Protein AF-A0AAV6WXW0-F1 (afdb_monomer_lite)

Structure (mmCIF, N/CA/C/O backbone):
data_AF-A0AAV6WXW0-F1
#
_entry.id   AF-A0AAV6WXW0-F1
#
loop_
_atom_site.group_PDB
_atom_site.id
_atom_site.type_symbol
_atom_site.label_atom_id
_atom_site.label_alt_id
_atom_site.label_comp_id
_atom_site.label_asym_id
_atom_site.label_entity_id
_atom_site.label_seq_id
_atom_site.pdbx_PDB_ins_code
_atom_site.Cartn_x
_atom_site.Cartn_y
_atom_site.Cartn_z
_atom_site.occupancy
_atom_site.B_iso_or_equiv
_atom_site.auth_seq_id
_atom_site.auth_comp_id
_atom_site.auth_asym_id
_atom_site.auth_atom_id
_atom_site.pdbx_PDB_model_num
ATOM 1 N N . MET A 1 1 ? 33.796 -1.939 51.892 1.00 44.00 1 MET A N 1
ATOM 2 C CA . MET A 1 1 ? 33.985 -1.039 50.737 1.00 44.00 1 MET A CA 1
ATOM 3 C C . MET A 1 1 ? 33.002 -1.484 49.674 1.00 44.00 1 MET A C 1
ATOM 5 O O . MET A 1 1 ? 32.902 -2.682 49.462 1.00 44.00 1 MET A O 1
ATOM 9 N N . MET A 1 2 ? 32.208 -0.521 49.206 1.00 53.16 2 MET A N 1
ATOM 10 C CA . MET A 1 2 ? 31.113 -0.553 48.229 1.00 53.16 2 MET A CA 1
ATOM 11 C C . MET A 1 2 ? 30.597 -1.928 47.774 1.00 53.16 2 MET A C 1
ATOM 13 O O . MET A 1 2 ? 31.133 -2.541 46.860 1.00 53.16 2 MET A O 1
ATOM 17 N N . ASN A 1 3 ? 29.471 -2.344 48.357 1.00 44.56 3 ASN A N 1
ATOM 18 C CA . ASN A 1 3 ? 28.431 -2.945 47.531 1.00 44.56 3 ASN A CA 1
ATOM 19 C C . ASN A 1 3 ? 27.788 -1.771 46.793 1.00 44.56 3 ASN A C 1
ATOM 21 O O . ASN A 1 3 ? 27.138 -0.952 47.445 1.00 44.56 3 ASN A O 1
ATOM 25 N N . ASP A 1 4 ? 28.015 -1.646 45.489 1.00 49.22 4 ASP A N 1
ATOM 26 C CA . ASP A 1 4 ? 27.201 -0.738 44.688 1.00 49.22 4 ASP A CA 1
ATOM 27 C C . ASP A 1 4 ? 25.773 -1.302 44.669 1.00 49.22 4 ASP A C 1
ATOM 29 O O . ASP A 1 4 ? 25.571 -2.449 44.256 1.00 49.22 4 ASP A O 1
ATOM 33 N N . PRO A 1 5 ? 24.773 -0.566 45.183 1.00 57.53 5 PRO A N 1
ATOM 34 C CA . PRO A 1 5 ? 23.393 -0.996 45.072 1.00 57.53 5 PRO A CA 1
ATOM 35 C C . PRO A 1 5 ? 23.006 -0.980 43.586 1.00 57.53 5 PRO A C 1
ATOM 37 O O . PRO A 1 5 ? 23.392 -0.047 42.874 1.00 57.53 5 PRO A O 1
ATOM 40 N N . PRO A 1 6 ? 22.236 -1.967 43.094 1.00 54.75 6 PRO A N 1
ATOM 41 C CA . PRO A 1 6 ? 21.665 -1.860 41.764 1.00 54.75 6 PRO A CA 1
ATOM 42 C C . PRO A 1 6 ? 20.845 -0.573 41.712 1.00 54.75 6 PRO A C 1
ATOM 44 O O . PRO A 1 6 ? 20.026 -0.312 42.601 1.00 54.75 6 PRO A O 1
ATOM 47 N N . LEU A 1 7 ? 21.123 0.250 40.698 1.00 45.94 7 LEU A N 1
ATOM 48 C CA . LEU A 1 7 ? 20.340 1.437 40.409 1.00 45.94 7 LEU A CA 1
ATOM 49 C C . LEU A 1 7 ? 18.879 1.013 40.310 1.00 45.94 7 LEU A C 1
ATOM 51 O O . LEU A 1 7 ? 18.460 0.293 39.407 1.00 45.94 7 LEU A O 1
ATOM 55 N N . TYR A 1 8 ? 18.126 1.472 41.296 1.00 43.38 8 TYR A N 1
ATOM 56 C CA . TYR A 1 8 ? 16.709 1.709 41.196 1.00 43.38 8 TYR A CA 1
ATOM 57 C C . TYR A 1 8 ? 16.437 2.380 39.844 1.00 43.38 8 TYR A C 1
ATOM 59 O O . TYR A 1 8 ? 16.760 3.540 39.628 1.00 43.38 8 TYR A O 1
ATOM 67 N N . TYR A 1 9 ? 15.795 1.659 38.939 1.00 35.88 9 TYR A N 1
ATOM 68 C CA . TYR A 1 9 ? 14.831 2.292 38.061 1.00 35.88 9 TYR A CA 1
ATOM 69 C C . TYR A 1 9 ? 13.519 1.561 38.267 1.00 35.88 9 TYR A C 1
ATOM 71 O O . TYR A 1 9 ? 13.266 0.485 37.732 1.00 35.88 9 TYR A O 1
ATOM 79 N N . TYR A 1 10 ? 12.703 2.166 39.129 1.00 41.44 10 TYR A N 1
ATOM 80 C CA . TYR A 1 10 ? 11.261 2.026 39.083 1.00 41.44 10 TYR A CA 1
ATOM 81 C C . TYR A 1 10 ? 10.813 2.429 37.672 1.00 41.44 10 TYR A C 1
ATOM 83 O O . TYR A 1 10 ? 10.647 3.613 37.384 1.00 41.44 10 TYR A O 1
ATOM 91 N N . GLY A 1 11 ? 10.672 1.452 36.777 1.00 49.16 11 GLY A N 1
ATOM 92 C CA . GLY A 1 11 ? 9.826 1.607 35.600 1.00 49.16 11 GLY A CA 1
ATOM 93 C C . GLY A 1 11 ? 8.365 1.733 36.053 1.00 49.16 11 GLY A C 1
ATOM 94 O O . GLY A 1 11 ? 8.021 1.215 37.122 1.00 49.16 11 GLY A O 1
ATOM 95 N N . PRO A 1 12 ? 7.503 2.437 35.304 1.00 59.16 12 PRO A N 1
ATOM 96 C CA . PRO A 1 12 ? 6.123 2.651 35.713 1.00 59.16 12 PRO A CA 1
ATOM 97 C C . PRO A 1 12 ? 5.432 1.301 35.915 1.00 59.16 12 PRO A C 1
ATOM 99 O O . PRO A 1 12 ? 5.441 0.455 35.026 1.00 59.16 12 PRO A O 1
ATOM 102 N N . SER A 1 13 ? 4.802 1.105 37.076 1.00 61.94 13 SER A N 1
ATOM 103 C CA . SER A 1 13 ? 3.941 -0.044 37.375 1.00 61.94 13 SER A CA 1
ATOM 104 C C . SER A 1 13 ? 2.593 0.062 36.647 1.00 61.94 13 SER A C 1
ATOM 106 O O . SER A 1 13 ? 1.528 -0.030 37.259 1.00 61.94 13 SER A O 1
ATOM 108 N N . GLY A 1 14 ? 2.629 0.310 35.344 1.00 57.62 14 GLY A N 1
ATOM 109 C CA . GLY A 1 14 ? 1.526 -0.001 34.454 1.00 57.62 14 GLY A CA 1
ATOM 110 C C . GLY A 1 14 ? 1.822 -1.364 33.855 1.00 57.62 14 GLY A C 1
ATOM 111 O O . GLY A 1 14 ? 2.940 -1.614 33.414 1.00 57.62 14 GLY A O 1
ATOM 112 N N . SER A 1 15 ? 0.838 -2.260 33.825 1.00 64.19 15 SER A N 1
ATO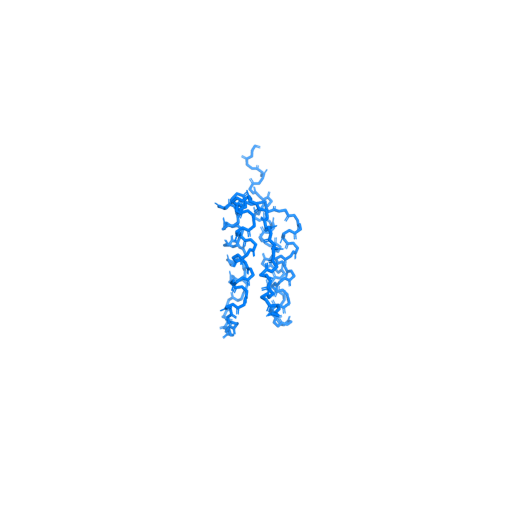M 113 C CA . SER A 1 15 ? 0.868 -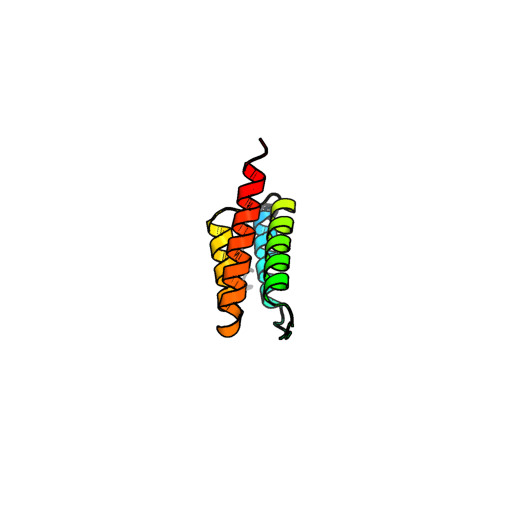3.306 32.799 1.00 64.19 15 SER A CA 1
ATOM 114 C C . SER A 1 15 ? 1.096 -2.585 31.467 1.00 64.19 15 SER A C 1
ATOM 116 O O . SER A 1 15 ? 0.400 -1.584 31.261 1.00 64.19 15 SER A O 1
ATOM 118 N N . PRO A 1 16 ? 2.071 -2.994 30.628 1.00 63.31 16 PRO A N 1
ATOM 119 C CA . PRO A 1 16 ? 2.307 -2.316 29.362 1.00 63.31 16 PRO A CA 1
ATOM 120 C C . PRO A 1 16 ? 0.960 -2.196 28.671 1.00 63.31 16 PRO A C 1
ATOM 122 O O . P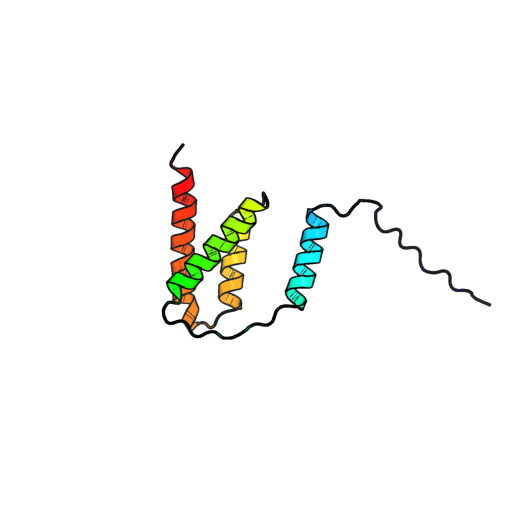RO A 1 16 ? 0.210 -3.178 28.581 1.00 63.31 16 PRO A O 1
ATOM 125 N N . THR A 1 17 ? 0.593 -0.972 28.296 1.00 78.06 17 THR A N 1
ATOM 126 C CA . THR A 1 17 ? -0.655 -0.804 27.570 1.00 78.06 17 THR A CA 1
ATOM 127 C C . THR A 1 17 ? -0.537 -1.625 26.292 1.00 78.06 17 THR A C 1
ATOM 129 O O . THR A 1 17 ? 0.563 -1.917 25.814 1.00 78.06 17 THR A O 1
ATOM 132 N N . ARG A 1 18 ? -1.667 -2.024 25.708 1.00 71.00 18 ARG A N 1
ATOM 133 C CA . ARG A 1 18 ? -1.639 -2.733 24.424 1.00 71.00 18 ARG A CA 1
ATOM 134 C C . ARG A 1 18 ? -0.794 -1.976 23.385 1.00 71.00 18 ARG A C 1
ATOM 136 O O . ARG A 1 18 ? -0.117 -2.621 22.600 1.00 71.00 18 ARG A O 1
ATOM 143 N N . ALA A 1 19 ? -0.780 -0.642 23.426 1.00 65.25 19 ALA A N 1
ATOM 144 C CA . ALA A 1 19 ? 0.058 0.187 22.564 1.00 65.25 19 ALA A CA 1
ATOM 145 C C . ALA A 1 19 ? 1.565 0.012 22.839 1.00 65.25 19 ALA A C 1
ATOM 147 O O . ALA A 1 19 ? 2.320 -0.187 21.894 1.00 65.25 19 ALA A O 1
ATOM 148 N N . ASP A 1 20 ? 1.992 0.001 24.106 1.00 73.81 20 ASP A N 1
ATOM 149 C CA . ASP A 1 20 ? 3.406 -0.191 24.476 1.00 73.81 20 ASP A CA 1
ATOM 150 C C . ASP A 1 20 ? 3.907 -1.590 24.097 1.00 73.81 20 ASP A C 1
ATOM 152 O O . ASP A 1 20 ? 5.004 -1.753 23.565 1.00 73.81 20 ASP A O 1
ATOM 156 N N . ALA A 1 21 ? 3.074 -2.609 24.330 1.00 72.88 21 ALA A N 1
ATOM 157 C CA . ALA A 1 21 ? 3.385 -3.981 23.949 1.00 72.88 21 ALA A CA 1
ATOM 158 C C . ALA A 1 21 ? 3.493 -4.134 22.425 1.00 72.88 21 ALA A C 1
ATOM 160 O O . ALA A 1 21 ? 4.401 -4.811 21.953 1.00 72.88 21 ALA A O 1
ATOM 161 N N . LEU A 1 22 ? 2.609 -3.483 21.658 1.00 69.62 22 LEU A N 1
ATOM 162 C CA . LEU A 1 22 ? 2.657 -3.475 20.193 1.00 69.62 22 LEU A CA 1
ATOM 163 C C . LEU A 1 22 ? 3.886 -2.736 19.658 1.00 69.62 22 LEU A C 1
ATOM 165 O O . LEU A 1 22 ? 4.499 -3.226 18.716 1.00 69.62 22 LEU A O 1
ATOM 169 N N . ALA A 1 23 ? 4.264 -1.604 20.258 1.00 70.44 23 ALA A N 1
ATOM 170 C CA . ALA A 1 23 ? 5.455 -0.853 19.867 1.00 70.44 23 ALA A CA 1
ATOM 171 C C . ALA A 1 23 ? 6.733 -1.677 20.084 1.00 70.44 23 ALA A C 1
ATOM 173 O O . ALA A 1 23 ? 7.533 -1.819 19.162 1.00 70.44 23 ALA A O 1
ATOM 174 N N . SER A 1 24 ? 6.866 -2.308 21.257 1.00 71.00 24 SER A N 1
ATOM 175 C CA . SER A 1 24 ? 7.983 -3.210 21.559 1.00 71.00 24 SER A CA 1
ATOM 176 C C . SER A 1 24 ? 8.024 -4.420 20.619 1.00 71.00 24 SER A C 1
ATOM 178 O O . SER A 1 24 ? 9.101 -4.819 20.189 1.00 71.00 24 SER A O 1
ATOM 180 N N . PHE A 1 25 ? 6.866 -4.991 20.270 1.00 66.38 25 PHE A N 1
ATOM 181 C CA . PHE A 1 25 ? 6.782 -6.093 19.305 1.00 66.38 25 PHE A CA 1
ATOM 182 C C . PHE A 1 25 ? 7.181 -5.656 17.891 1.00 66.38 25 PHE A C 1
ATOM 184 O O . PHE A 1 25 ? 7.827 -6.411 17.169 1.00 66.38 25 PHE A O 1
ATOM 191 N N . HIS A 1 26 ? 6.787 -4.448 17.483 1.00 64.69 26 HIS A N 1
ATOM 192 C CA . HIS A 1 26 ? 7.139 -3.887 16.179 1.00 64.69 26 HIS A CA 1
ATOM 193 C C . HIS A 1 26 ? 8.650 -3.687 16.048 1.00 64.69 26 HIS A C 1
ATOM 195 O O . HIS A 1 26 ? 9.213 -4.010 15.003 1.00 64.69 26 HIS A O 1
ATOM 201 N N . GLU A 1 27 ? 9.296 -3.197 17.107 1.00 60.97 27 GLU A N 1
ATOM 202 C CA . GLU A 1 27 ? 10.745 -2.994 17.163 1.00 60.97 27 GLU A CA 1
ATOM 203 C C . GLU A 1 27 ? 11.502 -4.335 17.099 1.00 60.97 27 GLU A C 1
ATOM 205 O O . GLU A 1 27 ? 12.421 -4.489 16.295 1.00 60.97 27 GLU A O 1
ATOM 210 N N . GLU A 1 28 ? 11.039 -5.352 17.835 1.00 60.94 28 GLU A N 1
ATOM 211 C CA . GLU A 1 28 ? 11.636 -6.697 17.840 1.00 60.94 28 GLU A CA 1
ATOM 212 C C . GLU A 1 28 ? 11.466 -7.435 16.494 1.00 60.94 28 GLU A C 1
ATOM 214 O O . GLU A 1 28 ? 12.391 -8.092 16.010 1.00 60.94 28 GLU A O 1
ATOM 219 N N . ILE A 1 29 ? 10.310 -7.290 15.831 1.00 64.62 29 ILE A N 1
ATOM 220 C CA . ILE A 1 29 ? 10.078 -7.859 14.491 1.00 64.62 29 ILE A CA 1
ATOM 221 C C . ILE A 1 29 ? 10.958 -7.180 13.438 1.00 64.62 29 ILE A C 1
ATOM 223 O O . ILE A 1 29 ? 11.458 -7.858 12.535 1.00 64.62 29 ILE A O 1
ATOM 227 N N . TYR A 1 30 ? 11.162 -5.864 13.541 1.00 62.25 30 TYR A N 1
ATOM 228 C CA . TYR A 1 30 ? 12.001 -5.130 12.596 1.00 62.25 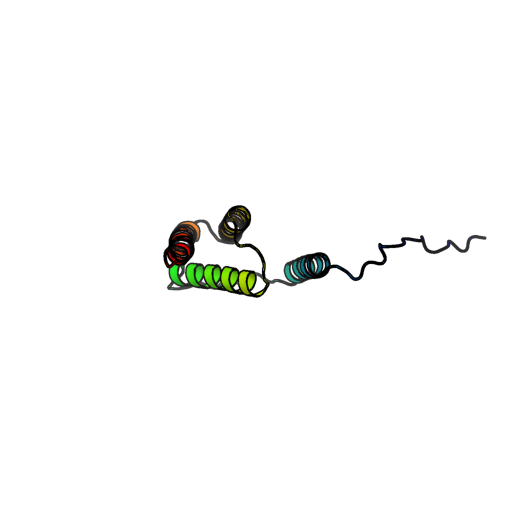30 TYR A CA 1
ATOM 229 C C . TYR A 1 30 ? 13.448 -5.638 12.623 1.00 62.25 30 TYR A C 1
ATOM 231 O O . TYR A 1 30 ? 14.014 -5.894 11.556 1.00 62.25 30 TYR A O 1
ATOM 239 N N . GLU A 1 31 ? 14.013 -5.875 13.814 1.00 67.94 31 GLU A N 1
ATOM 240 C CA . GLU A 1 31 ? 15.374 -6.414 13.962 1.00 67.94 31 GLU A CA 1
ATOM 241 C C . GLU A 1 31 ? 15.518 -7.867 13.475 1.00 67.94 31 GLU A C 1
ATOM 243 O O . GLU A 1 31 ? 16.593 -8.263 13.020 1.00 67.94 31 GLU A O 1
ATOM 248 N N . ALA A 1 32 ? 14.446 -8.663 13.518 1.00 73.62 32 ALA A N 1
ATOM 249 C CA . ALA A 1 32 ? 14.470 -10.074 13.125 1.00 73.62 32 ALA A CA 1
ATOM 250 C C . ALA A 1 32 ? 14.155 -10.331 11.635 1.00 73.62 32 ALA A C 1
ATOM 252 O O . ALA A 1 32 ? 14.169 -11.485 11.190 1.00 73.62 32 ALA A O 1
ATOM 253 N N . SER A 1 33 ? 13.848 -9.294 10.851 1.00 72.88 33 SER A N 1
ATOM 254 C CA . SER A 1 33 ? 13.402 -9.452 9.462 1.00 72.88 33 SER A CA 1
ATOM 255 C C . SER A 1 33 ? 14.565 -9.527 8.456 1.00 72.88 33 SER A C 1
ATOM 257 O O . SER A 1 33 ? 15.533 -8.773 8.520 1.00 72.88 33 SER A O 1
ATOM 259 N N . ILE A 1 34 ? 14.476 -10.451 7.487 1.00 75.12 34 ILE A N 1
ATOM 260 C CA . ILE A 1 34 ? 15.436 -10.573 6.376 1.00 75.12 34 ILE A CA 1
ATOM 261 C C . ILE A 1 34 ? 14.722 -10.224 5.072 1.00 75.12 34 ILE A C 1
ATOM 263 O O . ILE A 1 34 ? 13.783 -10.909 4.665 1.00 75.12 34 ILE A O 1
ATOM 267 N N . ALA A 1 35 ? 15.207 -9.195 4.376 1.00 72.56 35 ALA A N 1
ATOM 268 C CA . ALA A 1 35 ? 14.732 -8.863 3.039 1.00 72.56 35 ALA A CA 1
ATOM 269 C C . ALA A 1 35 ? 15.230 -9.904 2.020 1.00 72.56 35 ALA A C 1
ATOM 271 O O . ALA A 1 35 ? 16.433 -10.054 1.796 1.00 72.56 35 ALA A O 1
ATOM 272 N N . VAL A 1 36 ? 14.299 -10.612 1.376 1.00 74.25 36 VAL A N 1
ATOM 273 C CA . VAL A 1 36 ? 14.591 -11.566 0.297 1.00 74.25 36 VAL A CA 1
ATOM 274 C C . VAL A 1 36 ? 14.106 -10.991 -1.026 1.00 74.25 36 VAL A C 1
ATOM 276 O O . VAL A 1 36 ? 12.956 -10.576 -1.155 1.00 74.25 36 VAL A O 1
ATOM 279 N N . TYR A 1 37 ? 14.976 -10.992 -2.037 1.00 69.19 37 TYR A N 1
ATOM 280 C CA . TYR A 1 37 ? 14.599 -10.543 -3.371 1.00 69.19 37 TYR A CA 1
ATOM 281 C C . TYR A 1 37 ? 13.735 -11.604 -4.066 1.00 69.19 37 TYR A C 1
ATOM 283 O O . TYR A 1 37 ? 14.204 -12.712 -4.334 1.00 69.19 37 TYR A O 1
ATOM 291 N N . ILE A 1 38 ? 12.508 -11.244 -4.447 1.00 70.44 38 ILE A N 1
ATOM 292 C CA . ILE A 1 38 ? 11.629 -12.081 -5.273 1.00 70.44 38 ILE A CA 1
ATOM 293 C C . ILE A 1 38 ? 11.301 -11.321 -6.566 1.00 70.44 38 ILE A C 1
ATOM 295 O O . ILE A 1 38 ? 10.733 -10.233 -6.546 1.00 70.44 38 ILE A O 1
ATOM 299 N N . TYR A 1 39 ? 11.683 -11.881 -7.720 1.00 69.56 39 TYR A N 1
ATOM 300 C CA . TYR A 1 39 ? 11.293 -11.345 -9.029 1.00 69.56 39 TYR A CA 1
ATOM 301 C C . TYR A 1 39 ? 9.882 -11.830 -9.375 1.00 69.56 39 TYR A C 1
ATOM 303 O O . TYR A 1 39 ? 9.705 -12.992 -9.739 1.00 69.56 39 TYR A O 1
ATOM 311 N N . SER A 1 40 ? 8.889 -10.943 -9.314 1.00 79.94 40 SER A N 1
ATOM 312 C CA . SER A 1 40 ? 7.526 -11.266 -9.740 1.00 79.94 40 SER A CA 1
ATOM 313 C C . SER A 1 40 ? 7.259 -10.956 -11.211 1.00 79.94 40 SER A C 1
ATOM 315 O O . SER A 1 40 ? 7.731 -9.963 -11.767 1.00 79.94 40 SER A O 1
ATOM 317 N N . SER A 1 41 ? 6.422 -11.792 -11.830 1.00 86.56 41 SER A N 1
ATOM 318 C CA . SER A 1 41 ? 5.838 -11.536 -13.152 1.00 86.56 41 SER A CA 1
ATOM 319 C C . SER A 1 41 ? 4.628 -10.589 -13.110 1.00 86.56 41 SER A C 1
ATOM 321 O O . SER A 1 41 ? 4.205 -10.103 -14.159 1.00 86.56 41 SER A O 1
ATOM 323 N N . LYS A 1 42 ? 4.068 -10.307 -11.922 1.00 93.06 42 LYS A N 1
ATOM 324 C CA . LYS A 1 42 ? 2.846 -9.507 -11.718 1.00 93.06 42 LYS A CA 1
ATOM 325 C C . LYS A 1 42 ? 3.004 -8.480 -10.578 1.00 93.06 42 LYS A C 1
ATOM 327 O O . LYS A 1 42 ? 2.171 -8.449 -9.674 1.00 93.06 42 LYS A O 1
ATOM 332 N N . PRO A 1 43 ? 4.012 -7.588 -10.637 1.00 92.56 43 PRO A N 1
ATOM 333 C CA . PRO A 1 43 ? 4.370 -6.705 -9.522 1.00 92.56 43 PRO A CA 1
ATOM 334 C C . PRO A 1 43 ? 3.215 -5.816 -9.042 1.00 92.56 43 PRO A C 1
ATOM 336 O O . PRO A 1 43 ? 3.039 -5.629 -7.848 1.00 92.56 43 PRO A O 1
ATOM 339 N N . TYR A 1 44 ? 2.385 -5.296 -9.953 1.00 95.62 44 TYR A N 1
ATOM 340 C CA . TYR A 1 44 ? 1.217 -4.492 -9.572 1.00 95.62 44 TYR A CA 1
ATOM 341 C C . TYR A 1 44 ? 0.229 -5.266 -8.682 1.00 95.62 44 TYR A C 1
ATOM 343 O O . TYR A 1 44 ? -0.165 -4.756 -7.638 1.00 95.62 44 TYR A O 1
ATOM 351 N N . ASN A 1 45 ? -0.145 -6.491 -9.074 1.00 95.81 45 ASN A N 1
ATOM 352 C CA . ASN A 1 45 ? -1.134 -7.282 -8.335 1.00 95.81 45 ASN A CA 1
ATOM 353 C C . ASN A 1 45 ? -0.635 -7.627 -6.930 1.00 95.81 45 ASN A C 1
ATOM 355 O O . ASN A 1 45 ? -1.422 -7.646 -5.993 1.00 95.81 45 ASN A O 1
ATOM 359 N N . GLU A 1 46 ? 0.660 -7.902 -6.794 1.00 95.38 46 GLU A N 1
ATOM 360 C CA . GLU A 1 46 ? 1.264 -8.241 -5.506 1.00 95.38 46 GLU A CA 1
ATOM 361 C C . GLU A 1 46 ? 1.340 -7.037 -4.574 1.00 95.38 46 GLU A C 1
ATOM 363 O O . GLU A 1 46 ? 0.957 -7.156 -3.415 1.00 95.38 46 GLU A O 1
ATOM 368 N N . PHE A 1 47 ? 1.749 -5.864 -5.073 1.00 96.31 47 PHE A N 1
ATOM 369 C CA . PHE A 1 47 ? 1.729 -4.647 -4.259 1.00 96.31 47 PHE A CA 1
ATOM 370 C C . PHE A 1 47 ? 0.311 -4.280 -3.824 1.00 96.31 47 PHE A C 1
ATOM 372 O O . PHE A 1 47 ? 0.105 -3.934 -2.666 1.00 96.31 47 PHE A O 1
ATOM 379 N N . PHE A 1 48 ? -0.669 -4.398 -4.724 1.00 97.06 48 PHE A N 1
ATOM 380 C CA . PHE A 1 48 ? -2.069 -4.152 -4.389 1.00 97.06 48 PHE A CA 1
ATOM 381 C C . PHE A 1 48 ? -2.556 -5.104 -3.290 1.00 97.06 48 PHE A C 1
ATOM 383 O O . PHE A 1 48 ? -3.066 -4.647 -2.271 1.00 97.06 48 PHE A O 1
ATOM 390 N N . ALA A 1 49 ? -2.353 -6.414 -3.471 1.00 96.50 49 ALA A N 1
ATOM 391 C CA . ALA A 1 49 ? -2.761 -7.415 -2.490 1.00 96.50 49 ALA A CA 1
ATOM 392 C C . ALA A 1 49 ? -2.092 -7.179 -1.130 1.00 96.50 49 ALA A C 1
ATOM 394 O O . ALA A 1 49 ? -2.777 -7.134 -0.115 1.00 96.50 49 ALA A O 1
ATOM 395 N N . SER A 1 50 ? -0.780 -6.937 -1.116 1.00 95.94 50 SER A N 1
ATOM 396 C CA . SER A 1 50 ? -0.035 -6.743 0.127 1.00 95.94 50 SER A CA 1
ATOM 397 C C . SER A 1 50 ? -0.439 -5.464 0.869 1.00 95.94 50 SER A C 1
ATOM 399 O O . SER A 1 50 ? -0.580 -5.484 2.090 1.00 95.94 50 SER A O 1
ATOM 401 N N . MET A 1 51 ? -0.710 -4.363 0.158 1.00 97.12 51 MET A N 1
ATOM 402 C CA . MET A 1 51 ? -1.260 -3.153 0.779 1.00 97.12 51 MET A CA 1
ATOM 403 C C . MET A 1 51 ? -2.634 -3.427 1.404 1.00 97.12 51 MET A C 1
ATOM 405 O O . MET A 1 51 ? -2.848 -3.092 2.566 1.00 97.12 51 MET A O 1
ATOM 409 N N . VAL A 1 52 ? -3.548 -4.082 0.679 1.00 96.25 52 VAL A N 1
ATOM 410 C CA . VAL A 1 52 ? -4.879 -4.433 1.208 1.00 96.25 52 VAL A CA 1
ATOM 411 C C . VAL A 1 52 ? -4.771 -5.332 2.441 1.00 96.25 52 VAL A C 1
ATOM 413 O O . VAL A 1 52 ? -5.457 -5.088 3.429 1.00 96.25 52 VAL A O 1
ATOM 416 N N . GLU A 1 53 ? -3.892 -6.333 2.424 1.00 96.12 53 GLU A N 1
ATOM 417 C CA . GLU A 1 53 ? -3.659 -7.217 3.571 1.00 96.12 53 GLU A CA 1
ATOM 418 C C . GLU A 1 53 ? -3.193 -6.442 4.813 1.00 96.12 53 GLU A C 1
ATOM 420 O O . GLU A 1 53 ? -3.708 -6.683 5.906 1.00 96.12 53 GLU A O 1
ATOM 425 N N . MET A 1 54 ? -2.283 -5.471 4.659 1.00 95.38 54 MET A N 1
ATOM 426 C CA . MET A 1 54 ? -1.833 -4.622 5.771 1.00 95.38 54 MET A CA 1
ATOM 427 C C . MET A 1 54 ? -2.968 -3.762 6.340 1.00 95.38 54 MET A C 1
ATOM 429 O O . MET A 1 54 ? -3.098 -3.645 7.559 1.00 95.38 54 MET A O 1
ATOM 433 N N . LEU A 1 55 ? -3.826 -3.214 5.475 1.00 94.44 55 LEU A N 1
ATOM 434 C CA . LEU A 1 55 ? -5.004 -2.447 5.885 1.00 94.44 55 LEU A CA 1
ATOM 435 C C . LEU A 1 55 ? -5.999 -3.327 6.649 1.00 94.44 55 LEU A C 1
ATOM 437 O O . LEU A 1 55 ? -6.434 -2.957 7.737 1.00 94.44 55 LEU A O 1
ATOM 441 N N . VAL A 1 56 ? -6.320 -4.512 6.121 1.00 93.50 56 VAL A N 1
ATOM 442 C CA . VAL A 1 56 ? -7.226 -5.473 6.770 1.00 93.50 56 VAL A CA 1
ATOM 443 C C . VAL A 1 56 ? -6.685 -5.896 8.134 1.00 93.50 56 VAL A C 1
ATOM 445 O O . VAL A 1 56 ? -7.433 -5.897 9.109 1.00 93.50 56 VAL A O 1
ATOM 448 N N . ALA A 1 57 ? -5.391 -6.213 8.233 1.00 93.38 57 ALA A N 1
ATOM 449 C CA . ALA A 1 57 ? -4.763 -6.583 9.498 1.00 93.38 57 ALA A CA 1
ATOM 450 C C . ALA A 1 57 ? -4.827 -5.441 10.523 1.00 93.38 57 ALA A C 1
ATOM 452 O O . ALA A 1 57 ? -5.125 -5.671 11.694 1.00 93.38 57 ALA A O 1
ATOM 453 N N . ARG A 1 58 ? -4.597 -4.201 10.081 1.00 93.19 58 ARG A N 1
ATOM 454 C CA . ARG A 1 58 ? -4.669 -3.012 10.934 1.00 93.19 58 ARG A CA 1
ATOM 455 C C . ARG A 1 58 ? -6.090 -2.760 11.444 1.00 93.19 58 ARG A C 1
ATOM 457 O O . ARG A 1 58 ? -6.277 -2.575 12.645 1.00 93.19 58 ARG A O 1
ATOM 464 N N . LEU A 1 59 ? -7.087 -2.839 10.563 1.00 90.81 59 LEU A N 1
ATOM 465 C CA . LEU A 1 59 ? -8.501 -2.718 10.930 1.00 90.81 59 LEU A CA 1
ATOM 466 C C . LEU A 1 59 ? -8.943 -3.837 11.883 1.00 90.81 59 LEU A C 1
ATOM 468 O O . LEU A 1 59 ? -9.644 -3.568 12.851 1.00 90.81 59 LEU A O 1
ATOM 472 N N . ALA A 1 60 ? -8.480 -5.075 11.677 1.00 93.12 60 ALA A N 1
ATOM 473 C CA . ALA A 1 60 ? -8.750 -6.198 12.582 1.00 93.12 60 ALA A CA 1
ATOM 474 C C . ALA A 1 60 ? -8.140 -6.015 13.987 1.00 93.12 60 ALA A C 1
ATOM 476 O O . ALA A 1 60 ? -8.555 -6.677 14.938 1.00 93.12 60 ALA A O 1
ATOM 477 N N . LEU A 1 61 ? -7.154 -5.124 14.125 1.00 93.88 61 LEU A N 1
ATOM 478 C CA . LEU A 1 61 ? -6.563 -4.717 15.399 1.00 93.88 61 LEU A CA 1
ATOM 479 C C . LEU A 1 61 ? -7.211 -3.450 15.985 1.00 93.88 61 LEU A C 1
ATOM 481 O O . LEU A 1 61 ? -6.673 -2.913 16.958 1.00 93.88 61 LEU A O 1
ATOM 485 N N . ASP A 1 62 ? -8.335 -2.989 15.428 1.00 91.94 62 ASP A N 1
ATOM 486 C CA . ASP A 1 62 ? -9.032 -1.746 15.789 1.00 91.94 62 ASP A CA 1
ATOM 487 C C . ASP A 1 62 ? -8.137 -0.492 15.691 1.00 91.94 62 ASP A C 1
ATOM 489 O O . ASP A 1 62 ? -8.302 0.477 16.434 1.00 91.94 62 ASP A O 1
ATOM 493 N N . LEU A 1 63 ? -7.151 -0.510 14.788 1.00 91.88 63 LEU A N 1
ATOM 494 C CA . LEU A 1 63 ? -6.263 0.623 14.526 1.00 91.88 63 LEU A CA 1
ATOM 495 C C . LEU A 1 63 ? -6.796 1.468 13.358 1.00 91.88 63 LEU A C 1
ATOM 497 O O . LEU A 1 63 ? -7.311 0.940 12.372 1.00 91.88 63 LEU A O 1
ATOM 501 N N . THR A 1 64 ? -6.633 2.789 13.443 1.00 91.06 64 THR A N 1
ATOM 502 C CA . THR A 1 64 ? -7.100 3.728 12.414 1.00 91.06 64 THR A CA 1
ATOM 503 C C . THR A 1 64 ? -6.274 3.626 11.133 1.00 91.06 64 THR A C 1
ATOM 505 O O . THR A 1 64 ? -5.045 3.545 11.175 1.00 91.06 64 THR A O 1
ATOM 508 N N . VAL A 1 65 ? -6.956 3.656 9.987 1.00 92.56 65 VAL A N 1
ATOM 509 C CA . VAL A 1 65 ? -6.357 3.829 8.655 1.00 92.56 65 VAL A CA 1
ATOM 510 C C . VAL A 1 65 ? -6.650 5.263 8.222 1.00 92.56 65 VAL A C 1
ATOM 512 O O . VAL A 1 65 ? -7.671 5.545 7.600 1.00 92.56 65 VAL A O 1
ATOM 515 N N . ASP A 1 66 ? -5.793 6.182 8.650 1.00 93.62 66 ASP A N 1
ATOM 516 C CA . ASP A 1 66 ? -5.844 7.599 8.295 1.00 93.62 66 ASP A CA 1
ATOM 517 C C . ASP A 1 66 ? -4.811 7.932 7.211 1.00 93.62 66 ASP A C 1
ATOM 519 O O . ASP A 1 66 ? -4.096 7.066 6.702 1.00 93.62 66 ASP A O 1
ATOM 523 N N . TRP A 1 67 ? -4.773 9.202 6.810 1.00 94.94 67 TRP A N 1
ATOM 524 C CA . TRP A 1 67 ? -3.851 9.656 5.777 1.00 94.94 67 TRP A CA 1
ATOM 525 C C . TRP A 1 67 ? -2.383 9.477 6.178 1.00 94.94 67 TRP A C 1
ATOM 527 O O . TRP A 1 67 ? -1.591 9.053 5.340 1.00 94.94 67 TRP A O 1
ATOM 537 N N . ASP A 1 68 ? -2.040 9.730 7.443 1.00 95.56 68 ASP A N 1
ATOM 538 C CA . ASP A 1 68 ? -0.664 9.630 7.939 1.00 95.56 68 ASP A CA 1
ATOM 539 C C . ASP A 1 68 ? -0.146 8.191 7.813 1.00 95.56 68 ASP A C 1
ATOM 541 O O . ASP A 1 68 ? 0.943 7.962 7.286 1.00 95.56 68 ASP A O 1
ATOM 545 N N . TYR A 1 69 ? -0.965 7.202 8.190 1.00 95.06 69 TYR A N 1
ATOM 546 C CA . TYR A 1 69 ? -0.626 5.794 7.986 1.00 95.06 69 TYR A CA 1
ATOM 547 C C . TYR A 1 69 ? -0.501 5.425 6.500 1.00 95.06 69 TYR A C 1
ATOM 549 O O . TYR A 1 69 ? 0.407 4.686 6.116 1.00 95.06 69 TYR A O 1
ATOM 557 N N . MET A 1 70 ? -1.398 5.920 5.642 1.00 96.38 70 MET A N 1
ATOM 558 C CA . MET A 1 70 ? -1.336 5.638 4.203 1.00 96.38 70 MET A CA 1
ATOM 559 C C . MET A 1 70 ? -0.086 6.247 3.551 1.00 96.38 70 MET A C 1
ATOM 561 O O . MET A 1 70 ? 0.519 5.623 2.676 1.00 96.38 70 MET A O 1
ATOM 565 N N . GLU A 1 71 ? 0.319 7.443 3.977 1.00 97.06 71 GLU A N 1
ATOM 566 C CA . GLU A 1 71 ? 1.554 8.088 3.537 1.00 97.06 71 GLU A CA 1
ATOM 567 C C . GLU A 1 71 ? 2.787 7.296 3.987 1.00 97.06 71 GLU A C 1
ATOM 569 O O . GLU A 1 71 ? 3.628 6.965 3.149 1.00 97.06 71 GLU A O 1
ATOM 574 N N . GLU A 1 72 ? 2.860 6.914 5.266 1.00 96.88 72 GLU A N 1
ATOM 575 C CA . GLU A 1 72 ? 3.941 6.077 5.801 1.00 96.88 72 GLU A CA 1
ATOM 576 C C . GLU A 1 72 ? 4.041 4.747 5.042 1.00 96.88 72 GLU A C 1
ATOM 578 O O . GLU A 1 72 ? 5.118 4.371 4.575 1.00 96.88 72 GLU A O 1
ATOM 583 N N . LEU A 1 73 ? 2.905 4.081 4.815 1.00 96.50 73 LEU A N 1
ATOM 584 C CA . LEU A 1 73 ? 2.838 2.844 4.044 1.00 96.50 73 LEU A CA 1
ATOM 585 C C . LEU A 1 73 ? 3.437 3.031 2.644 1.00 96.50 73 LEU A C 1
ATOM 587 O O . LEU A 1 73 ? 4.292 2.250 2.222 1.00 96.50 73 LEU A O 1
ATOM 591 N N . LEU A 1 74 ? 3.026 4.075 1.917 1.00 97.88 74 LEU A N 1
ATOM 592 C CA . LEU A 1 74 ? 3.558 4.359 0.585 1.00 97.88 74 LEU A CA 1
ATOM 593 C C . LEU A 1 74 ? 5.068 4.625 0.616 1.00 97.88 74 LEU A C 1
ATOM 595 O O . LEU A 1 74 ? 5.792 4.104 -0.239 1.00 97.88 74 LEU A O 1
ATOM 599 N N . LEU A 1 75 ? 5.538 5.423 1.577 1.00 97.50 75 LEU A N 1
ATOM 600 C CA . LEU A 1 75 ? 6.954 5.747 1.738 1.00 97.50 75 LEU A CA 1
ATOM 601 C C . LEU A 1 75 ? 7.782 4.485 1.994 1.00 97.50 75 LEU A C 1
ATOM 603 O O . LEU A 1 75 ? 8.748 4.258 1.263 1.00 97.50 75 LEU A O 1
ATOM 607 N N . CYS A 1 76 ? 7.353 3.599 2.899 1.00 95.75 76 CYS A N 1
ATOM 608 C CA . CYS A 1 76 ? 8.035 2.329 3.159 1.00 95.75 76 CYS A CA 1
ATOM 609 C C . CYS A 1 76 ? 8.193 1.486 1.885 1.00 95.75 76 CYS A C 1
ATOM 611 O O . CYS A 1 76 ? 9.286 0.999 1.586 1.00 95.75 76 CYS A O 1
ATOM 613 N N . TYR A 1 77 ? 7.136 1.344 1.077 1.00 95.62 77 TYR A N 1
ATOM 614 C CA . TYR A 1 77 ? 7.233 0.607 -0.186 1.00 95.62 77 TYR A CA 1
ATOM 615 C C . TYR A 1 77 ? 8.209 1.260 -1.168 1.00 95.62 77 TYR A C 1
ATOM 617 O O . TYR A 1 77 ? 8.945 0.553 -1.859 1.00 95.62 77 TYR A O 1
ATOM 625 N N . LEU A 1 78 ? 8.227 2.589 -1.264 1.00 96.56 78 LEU A N 1
ATOM 626 C CA . LEU A 1 78 ? 9.138 3.297 -2.162 1.00 96.56 78 LEU A CA 1
ATOM 627 C C . LEU A 1 78 ? 10.600 3.194 -1.706 1.00 96.56 78 LEU A C 1
ATOM 629 O O . LEU A 1 78 ? 11.480 3.063 -2.557 1.00 96.56 78 LEU A O 1
ATOM 633 N N . GLU A 1 79 ? 10.863 3.222 -0.402 1.00 95.44 79 GLU A N 1
ATOM 634 C CA . GLU A 1 79 ? 12.213 3.123 0.164 1.00 95.44 79 GLU A CA 1
ATOM 635 C C . GLU A 1 79 ? 12.789 1.709 0.060 1.00 95.44 79 GLU A C 1
ATOM 637 O O . GLU A 1 79 ? 13.948 1.539 -0.321 1.00 95.44 79 GLU A O 1
ATOM 642 N N . LEU A 1 80 ? 11.971 0.686 0.324 1.00 91.56 80 LEU A N 1
ATOM 643 C CA . LEU A 1 80 ? 12.405 -0.713 0.321 1.00 91.56 80 LEU A CA 1
ATOM 644 C C . LEU A 1 80 ? 12.569 -1.307 -1.086 1.00 91.56 80 LEU A C 1
ATOM 646 O O . LEU A 1 80 ? 13.191 -2.357 -1.243 1.00 91.56 80 LEU A O 1
ATOM 650 N N . ASN A 1 81 ? 12.015 -0.666 -2.121 1.00 91.81 81 ASN A N 1
ATOM 651 C CA . ASN A 1 81 ? 11.994 -1.211 -3.478 1.00 91.81 81 ASN A CA 1
ATOM 652 C C . ASN A 1 81 ? 12.807 -0.381 -4.476 1.00 91.81 81 ASN A C 1
ATOM 654 O O . ASN A 1 81 ? 12.831 0.850 -4.455 1.00 91.81 81 ASN A O 1
ATOM 658 N N . GLU A 1 82 ? 13.410 -1.065 -5.452 1.00 92.25 82 GLU A N 1
ATOM 659 C CA . GLU A 1 82 ? 14.131 -0.405 -6.539 1.00 92.25 82 GLU A CA 1
ATOM 660 C C . GLU A 1 82 ? 13.236 0.569 -7.328 1.00 92.25 82 GLU A C 1
ATOM 662 O O . GLU A 1 82 ? 12.069 0.288 -7.613 1.00 92.25 82 GLU A O 1
ATOM 667 N N . LYS A 1 83 ? 13.825 1.662 -7.835 1.00 94.94 83 LYS A N 1
ATOM 668 C CA . LYS A 1 83 ? 13.115 2.695 -8.620 1.00 94.94 83 LYS A CA 1
ATOM 669 C C . LYS A 1 83 ? 12.294 2.143 -9.794 1.00 94.94 83 LYS A C 1
ATOM 671 O O . LYS A 1 83 ? 11.251 2.702 -10.134 1.00 94.94 83 LYS A O 1
ATOM 676 N N . LYS A 1 84 ? 12.727 1.032 -10.407 1.00 93.69 84 LYS A N 1
ATOM 677 C CA . LYS A 1 84 ? 11.997 0.352 -11.497 1.00 93.69 84 LYS A CA 1
ATOM 678 C C . LYS A 1 84 ? 10.611 -0.160 -11.066 1.00 93.69 84 LYS A C 1
ATOM 680 O O . LYS A 1 84 ? 9.724 -0.278 -11.913 1.00 93.69 84 LYS A O 1
ATOM 685 N N . MET A 1 85 ? 10.421 -0.438 -9.774 1.00 94.94 85 MET A N 1
ATOM 686 C CA . MET A 1 85 ? 9.171 -0.932 -9.190 1.00 94.94 85 MET A CA 1
ATOM 687 C C . MET A 1 85 ? 8.198 0.188 -8.811 1.00 94.94 85 MET A C 1
ATOM 689 O O . MET A 1 85 ? 6.990 -0.037 -8.799 1.00 94.94 85 MET A O 1
ATOM 693 N N . HIS A 1 86 ? 8.682 1.414 -8.586 1.00 96.50 86 HIS A N 1
ATOM 694 C CA . HIS A 1 86 ? 7.872 2.525 -8.064 1.00 96.50 86 HIS A CA 1
ATOM 695 C C . HIS A 1 86 ? 6.626 2.850 -8.897 1.00 96.50 86 HIS A C 1
ATOM 697 O O . HIS A 1 86 ? 5.620 3.301 -8.356 1.00 96.50 86 HIS A O 1
ATOM 703 N N . LYS A 1 87 ? 6.660 2.617 -10.2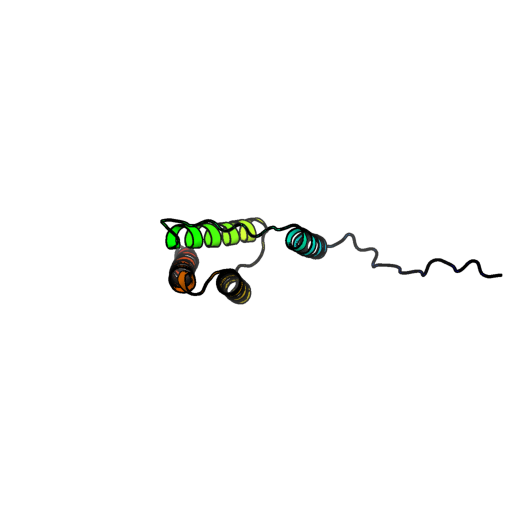16 1.00 96.69 87 LYS A N 1
ATOM 704 C CA . LYS A 1 87 ? 5.484 2.811 -11.082 1.00 96.69 87 LYS A CA 1
ATOM 705 C C . LYS A 1 87 ? 4.339 1.844 -10.754 1.00 96.69 87 LYS A C 1
ATOM 707 O O . LYS A 1 87 ? 3.185 2.233 -10.879 1.00 96.69 87 LYS A O 1
ATOM 712 N N . TYR A 1 88 ? 4.654 0.617 -10.338 1.00 97.00 88 TYR A N 1
ATOM 713 C CA . TYR A 1 88 ? 3.661 -0.379 -9.936 1.00 97.00 88 TYR A CA 1
ATOM 714 C C . TYR A 1 88 ? 3.142 -0.082 -8.530 1.00 97.00 88 TYR A C 1
ATOM 716 O O . TYR A 1 88 ? 1.935 -0.111 -8.333 1.00 97.00 88 TYR A O 1
ATOM 724 N N . ILE A 1 89 ? 4.036 0.305 -7.612 1.00 97.81 89 ILE A N 1
ATOM 725 C CA . ILE A 1 89 ? 3.698 0.709 -6.237 1.00 97.81 89 ILE A CA 1
ATOM 726 C C . ILE A 1 89 ? 2.710 1.877 -6.243 1.00 97.81 89 ILE A C 1
ATOM 728 O O . ILE A 1 89 ? 1.619 1.760 -5.700 1.00 97.81 89 ILE A O 1
ATOM 732 N N . ARG A 1 90 ? 3.042 2.985 -6.924 1.00 97.81 90 ARG A N 1
ATOM 733 C CA . ARG A 1 90 ? 2.146 4.153 -6.997 1.00 97.81 90 ARG A CA 1
ATOM 734 C C . ARG A 1 90 ? 0.802 3.816 -7.632 1.00 97.81 90 ARG A C 1
ATOM 736 O O . ARG A 1 90 ? -0.215 4.355 -7.216 1.00 97.81 90 ARG A O 1
ATOM 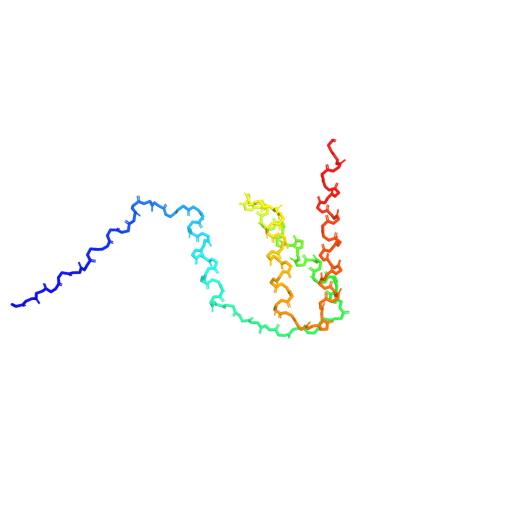743 N N . ARG A 1 91 ? 0.797 2.951 -8.654 1.00 97.94 91 ARG A N 1
ATOM 744 C CA . ARG A 1 91 ? -0.442 2.540 -9.317 1.00 97.94 91 ARG A CA 1
ATOM 745 C C . ARG A 1 91 ? -1.329 1.730 -8.369 1.00 97.94 91 ARG A C 1
ATOM 747 O O . ARG A 1 91 ? -2.490 2.080 -8.222 1.00 97.94 91 ARG A O 1
ATOM 754 N N . ALA A 1 92 ? -0.765 0.718 -7.709 1.00 98.06 92 ALA A N 1
ATOM 755 C CA . ALA A 1 92 ? -1.463 -0.083 -6.707 1.00 98.06 92 ALA A CA 1
ATOM 756 C C . ALA A 1 92 ? -2.010 0.788 -5.572 1.00 98.06 92 ALA A C 1
ATOM 758 O O . ALA A 1 92 ? -3.181 0.673 -5.236 1.00 98.06 92 ALA A O 1
ATOM 759 N N . PHE A 1 93 ? -1.203 1.715 -5.057 1.00 98.06 93 PHE A N 1
ATOM 760 C CA . PHE A 1 93 ? -1.603 2.619 -3.982 1.00 98.06 93 PHE A CA 1
ATOM 761 C C . PHE A 1 93 ? -2.830 3.473 -4.337 1.00 98.06 93 PHE A C 1
ATOM 763 O O . PHE A 1 93 ? -3.775 3.544 -3.558 1.00 98.06 93 PHE A O 1
ATOM 770 N N . VAL A 1 94 ? -2.854 4.087 -5.527 1.00 97.25 94 VAL A N 1
ATOM 771 C CA . VAL A 1 94 ? -4.017 4.872 -5.984 1.00 97.25 94 VAL A CA 1
ATOM 772 C C . VAL A 1 94 ? -5.268 3.998 -6.081 1.00 97.25 94 VAL A C 1
ATOM 774 O O . VAL A 1 94 ? -6.346 4.427 -5.675 1.00 97.25 94 VAL A O 1
ATOM 777 N N . ASP A 1 95 ? -5.128 2.773 -6.589 1.00 96.69 95 ASP A N 1
ATOM 778 C CA . ASP A 1 95 ? -6.252 1.847 -6.712 1.00 96.69 95 ASP A CA 1
ATOM 779 C C . ASP A 1 95 ? -6.743 1.375 -5.316 1.00 96.69 95 ASP A C 1
ATOM 781 O O . ASP A 1 95 ? -7.950 1.287 -5.098 1.00 96.69 95 ASP A O 1
ATOM 785 N N . VAL A 1 96 ? -5.851 1.184 -4.330 1.00 95.62 96 VAL A N 1
ATOM 786 C CA . VAL A 1 96 ? -6.211 0.910 -2.918 1.00 95.62 96 VAL A CA 1
ATOM 787 C C . VAL A 1 96 ? -6.973 2.081 -2.289 1.00 95.62 96 VAL A C 1
ATOM 789 O O . VAL A 1 96 ? -8.007 1.868 -1.660 1.00 95.62 96 VAL A O 1
ATOM 792 N N . MET A 1 97 ? -6.519 3.322 -2.494 1.00 94.00 97 MET A N 1
ATOM 793 C CA . MET A 1 97 ? -7.232 4.521 -2.026 1.00 94.00 97 MET A CA 1
ATOM 794 C C . MET A 1 97 ? -8.644 4.614 -2.619 1.00 94.00 97 MET A C 1
ATOM 796 O O . MET A 1 97 ? -9.579 5.037 -1.937 1.00 94.00 97 MET A O 1
ATOM 800 N N . GLY A 1 98 ? -8.810 4.196 -3.878 1.00 92.00 98 GLY A N 1
ATOM 801 C CA . GLY A 1 98 ? -10.115 4.102 -4.528 1.00 92.00 98 GLY A CA 1
ATOM 802 C C . GLY A 1 98 ? -11.040 3.097 -3.842 1.00 92.00 98 GLY A C 1
ATOM 803 O O . GLY A 1 98 ? -12.196 3.425 -3.590 1.00 92.00 98 GLY A O 1
ATOM 804 N N . VAL A 1 99 ? -10.528 1.914 -3.482 1.00 88.44 99 VAL A N 1
ATOM 805 C CA . VAL A 1 99 ? -11.293 0.900 -2.731 1.00 88.44 99 VAL A CA 1
ATOM 806 C C . VAL A 1 99 ? -11.711 1.435 -1.366 1.00 88.44 99 VAL A C 1
ATOM 808 O O . VAL A 1 99 ? -12.894 1.403 -1.047 1.00 88.44 99 VAL A O 1
ATOM 811 N N . LEU A 1 100 ? -10.774 2.006 -0.602 1.00 85.56 100 LEU A N 1
ATOM 812 C CA . LEU A 1 100 ? -11.090 2.604 0.698 1.00 85.56 100 LEU A CA 1
ATOM 813 C C . LEU A 1 100 ? -12.174 3.676 0.587 1.00 85.56 100 LEU A C 1
ATOM 815 O O . LEU A 1 100 ? -13.058 3.741 1.428 1.00 85.56 100 LEU A O 1
ATOM 819 N N . SER A 1 101 ? -12.119 4.503 -0.458 1.00 82.25 101 SER A N 1
ATOM 820 C CA . SER A 1 101 ? -13.093 5.578 -0.668 1.00 82.25 101 SER A CA 1
ATOM 821 C C . SER A 1 101 ? -14.479 5.055 -1.063 1.00 82.25 101 SER A C 1
ATOM 823 O O . SER A 1 101 ? -15.479 5.677 -0.711 1.00 82.25 101 SER A O 1
ATOM 825 N N . ALA A 1 102 ? -14.550 3.924 -1.772 1.00 72.38 102 ALA A N 1
ATOM 826 C CA . ALA A 1 102 ? -15.807 3.317 -2.207 1.00 72.38 102 ALA A CA 1
ATOM 827 C C . ALA A 1 102 ? -16.588 2.665 -1.050 1.00 72.38 102 ALA A C 1
ATOM 829 O O . ALA A 1 102 ? -17.815 2.719 -1.045 1.00 72.38 102 ALA A O 1
ATOM 830 N N . GLU A 1 103 ? -15.899 2.134 -0.037 1.00 58.31 103 GLU A N 1
ATOM 831 C CA . GLU A 1 103 ? -16.520 1.555 1.170 1.00 58.31 103 GLU A CA 1
ATOM 832 C C . GLU A 1 103 ? -17.254 2.608 2.031 1.00 58.31 103 GLU A C 1
ATOM 834 O O . GLU A 1 103 ? -18.153 2.276 2.799 1.00 58.31 103 GLU A O 1
ATOM 839 N N . PHE A 1 104 ? -16.938 3.901 1.878 1.00 54.97 104 PHE A N 1
ATOM 840 C CA . PHE A 1 104 ? -17.635 4.988 2.581 1.00 54.97 104 PHE A CA 1
ATOM 841 C C . PHE A 1 104 ? -18.892 5.502 1.853 1.00 54.97 104 PHE A C 1
ATOM 843 O O . PHE A 1 104 ? -19.530 6.434 2.344 1.00 54.97 104 PHE A O 1
ATOM 850 N N . GLN A 1 105 ? -19.261 4.934 0.694 1.00 48.31 105 GLN A N 1
ATOM 851 C CA . GLN A 1 105 ? -20.417 5.373 -0.106 1.00 48.31 105 GLN A CA 1
ATOM 852 C C . GLN A 1 105 ? -21.653 4.455 -0.029 1.00 48.31 105 GLN A C 1
ATOM 854 O O . GLN A 1 105 ? -22.665 4.793 -0.640 1.00 48.31 105 GLN A O 1
ATOM 859 N N . GLU A 1 106 ? -21.629 3.358 0.738 1.00 45.03 106 GLU A N 1
ATOM 860 C CA . GLU A 1 106 ? -22.801 2.479 0.955 1.00 45.03 106 GLU A CA 1
ATOM 861 C C . GLU A 1 106 ? -23.575 2.734 2.276 1.00 45.03 106 GLU A C 1
ATOM 863 O O . GLU A 1 106 ? -24.240 1.834 2.788 1.00 45.03 106 GLU A O 1
ATOM 868 N N . CYS A 1 107 ? -23.551 3.962 2.815 1.00 42.34 107 CYS A N 1
ATOM 869 C CA . CYS A 1 107 ? -24.407 4.387 3.941 1.00 42.34 107 CYS A CA 1
ATOM 870 C C . CYS A 1 107 ? -25.562 5.294 3.491 1.00 42.34 107 CYS A C 1
ATOM 872 O O . CYS A 1 107 ? -25.287 6.293 2.785 1.00 42.34 107 CYS A O 1
#

pLDDT: mean 80.27, std 18.16, range [35.88, 98.06]

Organism: NCBI:txid168488

Secondary structure (DSSP, 8-state):
---PPP-------SPPPHHHHHHHHHHHHHHH--------S-HHHHHHHHHHHHHHHHHHTT----HHHHHHHHHHHHHHS-TTTHHHHHHHHHHHHHHHHHGGG--

Sequence (107 aa):
MMNDPPLYYYGPSGSPTRADALASFHEEIYEASIAVYIYSSKPYNEFFASMVEMLVARLALDLTVDWDYMEELLLCYLELNEKKMHKYIRRAFVDVMGVLSAEFQEC

InterPro domains:
  IPR006458 Ovate protein family, C-terminal [PF04844] (40-97)
  IPR006458 Ovate protein family, C-terminal [PS51754] (36-99)
  IPR006458 Ovate protein family, C-terminal [TIGR01568] (34-100)
  IPR038933 Ovate protein family [PTHR33057] (27-100)

Radius of gyration: 20.18 Å; chains: 1; bounding box: 58×22×64 Å

Foldseek 3Di:
DDPDDPDDDPDDPDPQDPVNVVVVVVVVVVVVDDDDDDDDPCLLVVLLVVVVVVVVVCVVVVHDDDPVNLVVSLVVVCVSDDPVSNVSNVVSSVVNVVVVVVVVPPD